Protein AF-M9R2B6-F1 (afdb_monomer_lite)

Organism: NCBI:txid391626

Foldseek 3Di:
DDPPDQDPVNVQFALDDPQFQWKWFAFPPPRDIDIGGCVNDDDPDTPVNCQQPDADPPPRGGRTDMATPPHPPPPD

Sequence (76 aa):
MGRRYASPADLDTRLFHDETTHITATCCSCKRVVVVTPDKLPIDIDRHDFERRSVCKSCGAKWPQIVRYPAPKSWW

Secondary structure (DSSP, 8-state):
----PPPHHHHHHBSS-TT--EEEEE-TTT--EEEE-GGGS-TT-BHHHHHHH-B-TTT--B--EEEEESPP----

Radius of gyration: 13.81 Å; chains: 1; bo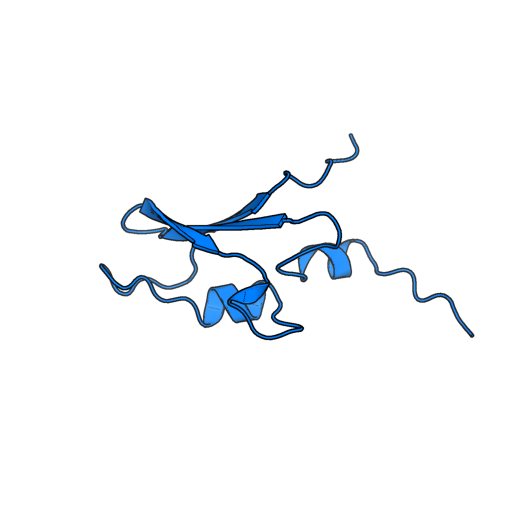unding box: 27×29×47 Å

Structure (mmCIF, N/CA/C/O backbone):
data_AF-M9R2B6-F1
#
_entry.id   AF-M9R2B6-F1
#
loop_
_atom_site.group_PDB
_atom_site.id
_atom_site.type_symbol
_atom_site.label_atom_id
_atom_site.label_alt_id
_atom_site.label_comp_id
_atom_site.label_asym_id
_atom_site.label_entity_id
_atom_site.label_seq_id
_atom_site.pdbx_PDB_ins_code
_atom_site.Cartn_x
_atom_site.Cartn_y
_atom_site.Cartn_z
_atom_site.occupancy
_atom_site.B_iso_or_equiv
_atom_site.auth_seq_id
_atom_site.auth_comp_id
_atom_site.auth_asym_id
_atom_site.auth_atom_id
_atom_site.pdbx_PDB_model_num
ATOM 1 N N . MET A 1 1 ? 5.715 -1.980 -35.142 1.00 42.53 1 MET A N 1
ATOM 2 C CA . MET A 1 1 ? 5.422 -2.371 -33.745 1.00 42.53 1 MET A CA 1
ATOM 3 C C . MET A 1 1 ? 5.672 -1.151 -32.870 1.00 42.53 1 MET A C 1
ATOM 5 O O . MET A 1 1 ? 6.818 -0.840 -32.576 1.00 42.53 1 MET A O 1
ATOM 9 N N . GLY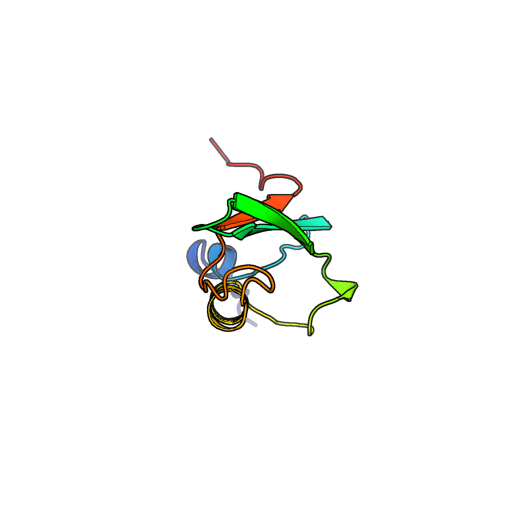 A 1 2 ? 4.628 -0.357 -32.615 1.00 44.59 2 GLY A N 1
ATOM 10 C CA . GLY A 1 2 ? 4.757 0.925 -31.919 1.00 44.59 2 GLY A CA 1
ATOM 11 C C . GLY A 1 2 ? 5.164 0.708 -30.467 1.00 44.59 2 GLY A C 1
ATOM 12 O O . GLY A 1 2 ? 4.466 0.003 -29.740 1.00 44.59 2 GLY A O 1
ATOM 13 N N . ARG A 1 3 ? 6.288 1.299 -30.050 1.00 50.44 3 ARG A N 1
ATOM 14 C CA . ARG A 1 3 ? 6.625 1.421 -28.631 1.00 50.44 3 ARG A CA 1
ATOM 15 C C . ARG A 1 3 ? 5.523 2.260 -27.988 1.00 50.44 3 ARG A C 1
ATOM 17 O O . ARG A 1 3 ? 5.468 3.467 -28.194 1.00 50.44 3 ARG A O 1
ATOM 24 N N . ARG A 1 4 ? 4.596 1.603 -27.288 1.00 54.84 4 ARG A N 1
ATOM 25 C CA . ARG A 1 4 ? 3.634 2.271 -26.412 1.00 54.84 4 ARG A CA 1
ATOM 26 C C . ARG A 1 4 ? 4.445 2.821 -25.248 1.00 54.84 4 ARG A C 1
ATOM 28 O O . ARG A 1 4 ? 4.791 2.080 -24.335 1.00 54.84 4 ARG A O 1
ATOM 35 N N . TYR A 1 5 ? 4.836 4.085 -25.334 1.00 50.25 5 TYR A N 1
ATOM 36 C CA . TYR A 1 5 ? 5.320 4.801 -24.165 1.00 50.25 5 TYR A CA 1
ATOM 37 C C . TYR A 1 5 ? 4.147 4.842 -23.182 1.00 50.25 5 TYR A C 1
ATOM 39 O O . TYR A 1 5 ? 3.090 5.365 -23.529 1.00 50.25 5 TYR A O 1
ATOM 47 N N . ALA A 1 6 ? 4.295 4.205 -22.018 1.00 52.25 6 ALA A N 1
ATOM 48 C CA . ALA A 1 6 ? 3.341 4.364 -20.928 1.00 52.25 6 ALA A CA 1
ATOM 49 C C . ALA A 1 6 ? 3.298 5.857 -20.590 1.00 52.25 6 ALA A C 1
ATOM 51 O O . ALA A 1 6 ? 4.342 6.466 -20.340 1.00 52.25 6 ALA A O 1
ATOM 52 N N . SER A 1 7 ? 2.119 6.466 -20.667 1.00 57.06 7 SER A N 1
ATOM 53 C CA . SER A 1 7 ? 1.960 7.875 -20.330 1.00 57.06 7 SER A CA 1
ATOM 54 C C . SER A 1 7 ? 2.258 8.048 -18.833 1.00 57.06 7 SER A C 1
ATOM 56 O O . SER A 1 7 ? 2.050 7.116 -18.056 1.00 57.06 7 SER A O 1
ATOM 58 N N . PRO A 1 8 ? 2.683 9.229 -18.363 1.00 55.81 8 PRO A N 1
ATOM 59 C CA . PRO A 1 8 ? 2.884 9.485 -16.931 1.00 55.81 8 PRO A CA 1
ATOM 60 C C . PRO A 1 8 ? 1.658 9.136 -16.062 1.00 55.81 8 PRO A C 1
ATOM 62 O O . PRO A 1 8 ? 1.803 8.716 -14.917 1.00 55.81 8 PRO A O 1
ATOM 65 N N . ALA A 1 9 ? 0.450 9.240 -16.627 1.00 55.47 9 ALA A N 1
ATOM 66 C CA . ALA A 1 9 ? -0.803 8.822 -15.994 1.00 55.47 9 ALA A CA 1
ATOM 67 C C . ALA A 1 9 ? -0.959 7.291 -15.860 1.00 55.47 9 ALA A C 1
ATOM 69 O O . ALA A 1 9 ? -1.543 6.819 -14.885 1.00 55.47 9 ALA A O 1
ATOM 70 N N . ASP A 1 10 ? -0.406 6.517 -16.800 1.00 54.28 10 ASP A N 1
ATOM 71 C CA . ASP A 1 10 ? -0.384 5.047 -16.754 1.00 54.28 10 ASP A CA 1
ATOM 72 C C . ASP A 1 10 ? 0.604 4.535 -15.691 1.00 54.28 10 ASP A C 1
ATOM 74 O O . ASP A 1 10 ? 0.459 3.431 -15.163 1.00 54.28 10 ASP A O 1
ATOM 78 N N . LEU A 1 11 ? 1.613 5.344 -15.339 1.00 56.12 11 LEU A N 1
ATOM 79 C CA . LEU A 1 11 ? 2.503 5.027 -14.229 1.00 56.12 11 LEU A CA 1
ATOM 80 C C . LEU A 1 11 ? 1.791 5.224 -12.881 1.00 56.12 11 LEU A C 1
ATOM 82 O O . LEU A 1 11 ? 1.925 4.382 -11.998 1.00 56.12 11 LEU A O 1
ATOM 86 N N . ASP A 1 12 ? 0.978 6.265 -12.693 1.00 62.72 12 ASP A N 1
ATOM 87 C CA . ASP A 1 12 ? 0.339 6.478 -11.383 1.00 62.72 12 ASP A CA 1
ATOM 88 C C . ASP A 1 12 ? -0.744 5.437 -11.035 1.00 62.72 12 ASP A C 1
ATOM 90 O O . ASP A 1 12 ? -1.034 5.205 -9.858 1.00 62.72 12 ASP A O 1
ATOM 94 N N . THR A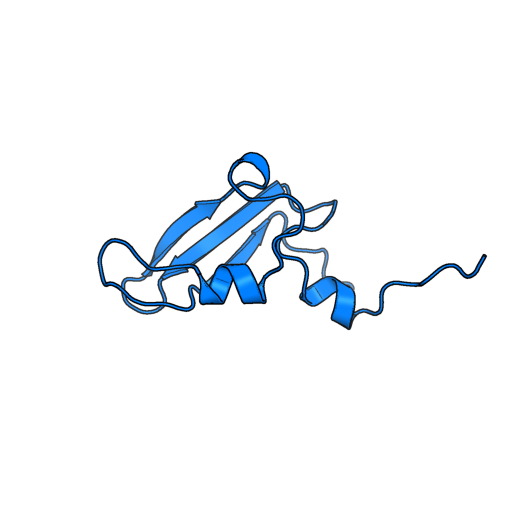 1 13 ? -1.297 4.745 -12.033 1.00 71.00 13 THR A N 1
ATOM 95 C CA . THR A 1 13 ? -2.342 3.729 -11.833 1.00 71.00 13 THR A CA 1
ATOM 96 C C . THR A 1 13 ? -1.805 2.412 -11.274 1.00 71.00 13 THR A C 1
ATOM 98 O O . THR A 1 13 ? -2.530 1.705 -10.576 1.00 71.00 13 THR A O 1
ATOM 101 N N . ARG A 1 14 ? -0.532 2.070 -11.502 1.00 77.25 14 ARG A N 1
ATOM 102 C CA . ARG A 1 14 ? 0.047 0.806 -11.015 1.00 77.25 14 ARG A CA 1
ATOM 103 C C . ARG A 1 14 ? 0.257 0.828 -9.501 1.00 77.25 14 ARG A C 1
ATOM 105 O O . ARG A 1 14 ? 0.784 1.795 -8.947 1.00 77.25 14 ARG A O 1
ATOM 112 N N . LEU A 1 15 ? -0.137 -0.244 -8.810 1.00 82.06 15 LEU A N 1
ATOM 113 C CA . LEU A 1 15 ? 0.087 -0.352 -7.365 1.00 82.06 15 LEU A CA 1
ATOM 114 C C . LEU A 1 15 ? 1.576 -0.546 -7.043 1.00 82.06 15 LEU A C 1
ATOM 116 O O . LEU A 1 15 ? 2.104 0.144 -6.171 1.00 82.06 15 LEU A O 1
ATOM 120 N N . PHE A 1 16 ? 2.243 -1.418 -7.803 1.00 82.25 16 PHE A N 1
ATOM 121 C CA . PHE A 1 16 ? 3.686 -1.657 -7.752 1.00 82.25 16 PHE A CA 1
ATOM 122 C C . PHE A 1 16 ? 4.324 -1.294 -9.097 1.00 82.25 16 PHE A C 1
ATOM 124 O O . PHE A 1 16 ? 3.837 -1.713 -10.148 1.00 82.25 16 PHE A O 1
ATOM 131 N N . HIS A 1 17 ? 5.411 -0.522 -9.059 1.00 74.75 17 HIS A N 1
ATOM 132 C CA . HIS A 1 17 ? 6.323 -0.323 -10.193 1.00 74.75 17 HIS A CA 1
ATOM 133 C C . HIS A 1 17 ? 7.477 -1.316 -10.159 1.00 74.75 17 HIS A C 1
ATOM 135 O O . HIS A 1 17 ? 7.730 -1.908 -9.114 1.00 74.75 17 HIS A O 1
ATOM 141 N N . ASP A 1 18 ? 8.221 -1.426 -11.262 1.00 71.69 18 ASP A N 1
ATOM 142 C CA . ASP A 1 18 ? 9.440 -2.245 -11.365 1.00 71.69 18 ASP A CA 1
ATOM 143 C C . ASP A 1 18 ? 10.455 -1.968 -10.239 1.00 71.69 18 ASP A C 1
ATOM 145 O O . ASP A 1 18 ? 11.149 -2.874 -9.789 1.00 71.69 18 ASP A O 1
ATOM 149 N N . GLU A 1 19 ? 10.517 -0.730 -9.737 1.00 76.06 19 GLU A N 1
ATOM 150 C CA . GLU A 1 19 ? 11.383 -0.355 -8.612 1.00 76.06 19 GLU A CA 1
ATOM 151 C C . GLU A 1 19 ? 10.702 -0.440 -7.236 1.00 76.06 19 GLU A C 1
ATOM 153 O O . GLU A 1 19 ? 11.376 -0.315 -6.218 1.00 76.06 19 GLU A O 1
ATOM 158 N N . THR A 1 20 ? 9.380 -0.647 -7.168 1.00 78.25 20 THR A N 1
ATOM 159 C CA . THR A 1 20 ? 8.633 -0.715 -5.901 1.00 78.25 20 THR A CA 1
ATOM 160 C C . THR A 1 20 ? 8.745 -2.105 -5.285 1.00 78.25 20 THR A C 1
ATOM 162 O O . THR A 1 20 ? 8.160 -3.071 -5.761 1.00 78.25 20 THR A O 1
ATOM 165 N N . THR A 1 21 ? 9.438 -2.188 -4.155 1.00 85.75 21 THR A N 1
ATOM 166 C CA . THR A 1 21 ? 9.599 -3.426 -3.377 1.00 85.75 21 THR A CA 1
ATOM 167 C C . THR A 1 21 ? 8.371 -3.752 -2.531 1.00 85.75 21 THR A C 1
ATOM 169 O O . THR A 1 21 ? 7.987 -4.909 -2.388 1.00 85.75 21 THR A O 1
ATOM 172 N N . HIS A 1 22 ? 7.748 -2.731 -1.947 1.00 89.25 22 HIS A N 1
ATOM 173 C CA . HIS A 1 22 ? 6.578 -2.875 -1.096 1.00 89.25 22 HIS A CA 1
ATOM 174 C C . HIS A 1 22 ? 5.799 -1.565 -1.041 1.00 89.25 22 HIS A C 1
ATOM 176 O O . HIS A 1 22 ? 6.303 -0.493 -1.378 1.00 89.25 22 HIS A O 1
ATOM 182 N N . ILE A 1 23 ? 4.560 -1.651 -0.580 1.00 90.62 23 ILE A N 1
ATOM 183 C CA . ILE A 1 23 ? 3.738 -0.492 -0.254 1.00 90.62 23 ILE A CA 1
ATOM 184 C C . ILE A 1 23 ? 3.376 -0.524 1.226 1.00 90.62 23 ILE A C 1
ATOM 186 O O . ILE A 1 23 ? 3.322 -1.588 1.851 1.00 90.62 23 ILE A O 1
ATOM 190 N N . THR A 1 24 ? 3.057 0.636 1.781 1.00 92.44 24 THR A N 1
ATOM 191 C CA . THR A 1 24 ? 2.340 0.729 3.047 1.00 92.44 24 THR A CA 1
ATOM 192 C C . THR A 1 24 ? 0.924 1.222 2.797 1.00 92.44 24 THR A C 1
ATOM 194 O O . THR A 1 24 ? 0.697 2.182 2.064 1.00 92.44 24 THR A O 1
ATOM 197 N N . ALA A 1 25 ? -0.042 0.540 3.403 1.00 91.56 25 ALA A N 1
ATOM 198 C CA . ALA A 1 25 ? -1.444 0.918 3.408 1.00 91.56 25 ALA A CA 1
ATOM 199 C C . ALA A 1 25 ? -1.808 1.417 4.808 1.00 91.56 25 ALA A C 1
ATOM 201 O O . ALA A 1 25 ? -1.831 0.649 5.773 1.00 91.56 25 ALA A O 1
ATOM 202 N N . THR A 1 26 ? -2.086 2.711 4.920 1.00 93.31 26 THR A N 1
ATOM 203 C CA . THR A 1 26 ? -2.449 3.370 6.174 1.00 93.31 26 THR A CA 1
ATOM 204 C C . THR A 1 26 ? -3.945 3.621 6.213 1.00 93.31 26 THR A C 1
ATOM 206 O O . THR A 1 26 ? -4.508 4.277 5.341 1.00 93.31 26 THR A O 1
ATOM 209 N N . CYS A 1 27 ? -4.625 3.126 7.241 1.00 94.00 27 CYS A N 1
ATOM 210 C CA . CYS A 1 27 ? -6.041 3.402 7.418 1.00 94.00 27 CYS A CA 1
ATOM 211 C C . CYS A 1 27 ? -6.275 4.894 7.694 1.00 94.00 27 CYS A C 1
ATOM 213 O O . CYS A 1 27 ? -5.737 5.447 8.652 1.00 94.00 27 CYS A O 1
ATOM 215 N N . CYS A 1 28 ? -7.148 5.530 6.915 1.00 89.44 28 CYS A N 1
ATOM 216 C CA . CYS A 1 28 ? -7.454 6.951 7.074 1.00 89.44 28 CYS A CA 1
ATOM 217 C C . CYS A 1 28 ? -8.129 7.284 8.415 1.00 89.44 28 CYS A C 1
ATOM 219 O O . CYS A 1 28 ? -7.897 8.372 8.943 1.00 89.44 28 CYS A O 1
ATOM 221 N N . SER A 1 29 ? -8.899 6.344 8.977 1.00 91.19 29 SER A N 1
ATOM 222 C CA . SER A 1 29 ? -9.639 6.517 10.233 1.00 91.19 29 SER A CA 1
ATOM 223 C C . SER A 1 29 ? -8.787 6.167 11.457 1.00 91.19 29 SER A C 1
ATOM 225 O O . SER A 1 29 ? -8.462 7.043 12.250 1.00 91.19 29 SER A O 1
ATOM 227 N N . CYS A 1 30 ? -8.343 4.912 11.591 1.00 92.94 30 CYS A N 1
ATOM 228 C CA . CYS A 1 30 ? -7.631 4.456 12.790 1.00 92.94 30 CYS A CA 1
ATOM 229 C C . CYS A 1 30 ? -6.097 4.546 12.695 1.00 92.94 30 CYS A C 1
ATOM 231 O O . CYS A 1 30 ? -5.407 4.029 13.570 1.00 92.94 30 CYS A O 1
ATOM 233 N N . LYS A 1 31 ? -5.557 5.112 11.605 1.00 92.06 31 LYS A N 1
ATOM 234 C CA . LYS A 1 31 ? -4.115 5.314 11.345 1.00 92.06 31 LYS A CA 1
ATOM 235 C C . LYS A 1 31 ? -3.235 4.061 11.431 1.00 92.06 31 LYS A C 1
ATOM 237 O O . LYS A 1 31 ? -2.014 4.159 11.468 1.00 92.06 31 LYS A O 1
ATOM 242 N N . ARG A 1 32 ? -3.830 2.865 11.411 1.00 90.69 32 ARG A N 1
ATOM 243 C CA . ARG A 1 32 ? -3.074 1.609 11.389 1.00 90.69 32 ARG A CA 1
ATOM 244 C C . ARG A 1 32 ? -2.393 1.439 10.037 1.00 90.69 32 ARG A C 1
ATOM 246 O O . ARG A 1 32 ? -3.051 1.582 9.009 1.00 90.69 32 ARG A O 1
ATOM 253 N N . VAL A 1 33 ? -1.120 1.065 10.070 1.00 92.00 33 VAL A N 1
ATOM 254 C CA . VAL A 1 33 ? -0.289 0.830 8.889 1.00 92.00 33 VAL A CA 1
ATOM 255 C C . VAL A 1 33 ? -0.118 -0.670 8.670 1.00 92.00 33 VAL A C 1
ATOM 257 O O . VAL A 1 33 ? 0.079 -1.422 9.625 1.00 92.00 33 VAL A O 1
ATOM 260 N N . VAL A 1 34 ? -0.200 -1.103 7.417 1.00 91.06 34 VAL A N 1
ATOM 261 C CA . VAL A 1 34 ? 0.091 -2.476 6.993 1.00 91.06 34 VAL A CA 1
ATOM 262 C C . VAL A 1 34 ? 1.083 -2.427 5.842 1.00 91.06 34 VAL A C 1
ATOM 264 O O . VAL A 1 34 ? 0.902 -1.649 4.909 1.00 91.06 34 VAL A O 1
ATOM 267 N N . VAL A 1 35 ? 2.119 -3.260 5.907 1.00 92.00 35 VAL A N 1
ATOM 268 C CA . VAL A 1 35 ? 3.072 -3.443 4.807 1.00 92.00 35 VAL A CA 1
ATOM 269 C C . VAL A 1 35 ? 2.536 -4.523 3.878 1.00 92.00 35 VAL A C 1
ATOM 271 O O . VAL A 1 35 ? 2.147 -5.598 4.336 1.00 92.00 35 VAL A O 1
ATOM 274 N N . VAL A 1 36 ? 2.508 -4.236 2.581 1.00 89.88 36 VAL A N 1
ATOM 275 C CA . VAL A 1 36 ? 2.038 -5.165 1.555 1.00 89.88 36 VAL A CA 1
ATOM 276 C C . VAL A 1 36 ? 3.116 -5.311 0.490 1.00 89.88 36 VAL A C 1
ATOM 278 O O . VAL A 1 36 ? 3.616 -4.323 -0.045 1.00 89.88 36 VAL A O 1
ATOM 281 N N . THR A 1 37 ? 3.481 -6.555 0.202 1.00 89.38 37 THR A N 1
ATOM 282 C CA . THR A 1 37 ? 4.438 -6.916 -0.847 1.00 89.38 37 THR A CA 1
ATOM 283 C C . THR A 1 37 ? 3.689 -7.446 -2.071 1.00 89.38 37 THR A C 1
ATOM 285 O O . THR A 1 37 ? 2.567 -7.952 -1.923 1.00 89.38 37 THR A O 1
ATOM 288 N N . PRO A 1 38 ? 4.272 -7.340 -3.276 1.00 84.56 38 PRO A N 1
ATOM 289 C CA . PRO A 1 38 ? 3.624 -7.800 -4.504 1.00 84.56 38 PRO A CA 1
ATOM 290 C C . PRO A 1 38 ? 3.281 -9.298 -4.470 1.00 84.56 38 PRO A C 1
ATOM 292 O O . PRO A 1 38 ? 2.250 -9.693 -5.000 1.00 84.56 38 PRO A O 1
ATOM 295 N N . ASP A 1 39 ? 4.051 -10.125 -3.757 1.00 84.88 39 ASP A N 1
ATOM 296 C CA . ASP A 1 39 ? 3.833 -11.578 -3.630 1.00 84.88 39 ASP A CA 1
ATOM 297 C C . ASP A 1 39 ? 2.506 -11.948 -2.948 1.00 84.88 39 ASP A C 1
ATOM 299 O O . ASP A 1 39 ? 2.042 -13.087 -3.019 1.00 84.88 39 ASP A O 1
ATOM 303 N N . LYS A 1 40 ? 1.914 -11.005 -2.207 1.00 84.25 40 LYS A N 1
ATOM 304 C CA . LYS A 1 40 ? 0.653 -11.193 -1.476 1.00 84.25 40 LYS A CA 1
ATOM 305 C C . LYS A 1 40 ? -0.566 -10.739 -2.266 1.00 84.25 40 LYS A C 1
ATOM 307 O O . LYS A 1 40 ? -1.681 -10.831 -1.750 1.00 84.25 40 LYS A O 1
ATOM 312 N N . LEU A 1 41 ? -0.369 -10.232 -3.476 1.00 84.25 41 LEU A N 1
ATOM 313 C CA . LE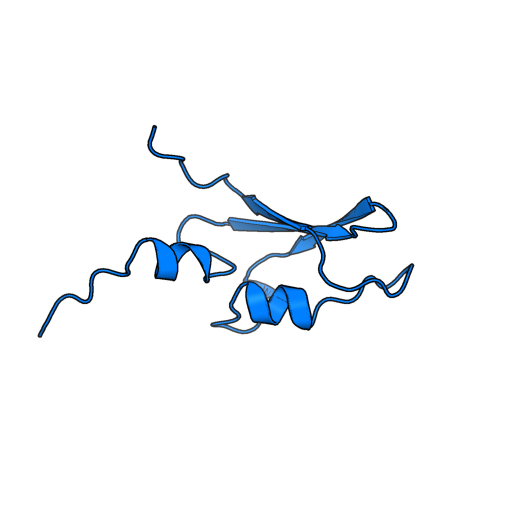U A 1 41 ? -1.415 -9.645 -4.291 1.00 84.25 41 LEU A CA 1
ATOM 314 C C . LEU A 1 41 ? -1.485 -10.308 -5.668 1.00 84.25 41 LEU A C 1
ATOM 316 O O . LEU A 1 41 ? -0.504 -10.887 -6.131 1.00 84.25 41 LEU A O 1
ATOM 320 N N . PRO A 1 42 ? -2.659 -10.272 -6.321 1.00 82.06 42 PRO A N 1
ATOM 321 C CA . PRO A 1 42 ? -2.771 -10.779 -7.674 1.00 82.06 42 PRO A CA 1
ATOM 322 C C . PRO A 1 42 ? -1.884 -9.965 -8.620 1.00 82.06 42 PRO A C 1
ATOM 324 O O . PRO A 1 42 ? -1.794 -8.739 -8.509 1.00 82.06 42 PRO A O 1
ATOM 327 N N . ILE A 1 43 ? -1.251 -10.677 -9.553 1.00 71.25 43 ILE A N 1
ATOM 328 C CA . ILE A 1 43 ? -0.526 -10.089 -10.680 1.00 71.25 43 ILE A CA 1
ATOM 329 C C . ILE A 1 43 ? -1.519 -9.184 -11.426 1.00 71.25 43 ILE A C 1
ATOM 331 O O . ILE A 1 43 ? -2.647 -9.596 -11.682 1.00 71.25 43 ILE A O 1
ATOM 335 N N . ASP A 1 44 ? -1.116 -7.940 -11.687 1.00 74.50 44 ASP A N 1
ATOM 336 C CA . ASP A 1 44 ? -1.910 -6.872 -12.323 1.00 74.50 44 ASP A CA 1
ATOM 337 C C . ASP A 1 44 ? -2.960 -6.146 -11.465 1.00 74.50 44 ASP A C 1
ATOM 339 O O . ASP A 1 44 ? -3.785 -5.414 -12.013 1.00 74.50 44 ASP A O 1
ATOM 343 N N . ILE A 1 45 ? -2.931 -6.247 -10.130 1.00 83.75 45 ILE A N 1
ATOM 344 C CA . ILE A 1 45 ? -3.753 -5.332 -9.324 1.00 83.75 45 ILE A CA 1
ATOM 345 C C . ILE A 1 45 ? -3.270 -3.882 -9.476 1.00 83.75 45 ILE A C 1
ATOM 347 O O . ILE A 1 45 ? -2.116 -3.542 -9.190 1.00 83.75 45 ILE A O 1
ATOM 351 N N . ASP A 1 46 ? -4.168 -3.007 -9.913 1.00 87.38 46 ASP A N 1
ATOM 352 C CA . ASP A 1 46 ? -3.914 -1.576 -9.942 1.00 87.38 46 ASP A CA 1
ATOM 353 C C . ASP A 1 46 ? -4.209 -0.933 -8.580 1.00 87.38 46 ASP A C 1
ATOM 355 O O . ASP A 1 46 ? -4.813 -1.519 -7.671 1.00 87.38 46 ASP A O 1
ATOM 359 N N . ARG A 1 47 ? -3.730 0.299 -8.416 1.00 85.25 47 ARG A N 1
ATOM 360 C CA . ARG A 1 47 ? -3.876 1.044 -7.172 1.00 85.25 47 ARG A CA 1
ATOM 361 C C . ARG A 1 47 ? -5.338 1.279 -6.820 1.00 85.25 47 ARG A C 1
ATOM 363 O O . ARG A 1 47 ? -5.715 1.079 -5.667 1.00 85.25 47 ARG A O 1
ATOM 370 N N . HIS A 1 48 ? -6.137 1.692 -7.794 1.00 84.81 48 HIS A N 1
ATOM 371 C CA . HIS A 1 48 ? -7.526 2.048 -7.576 1.00 84.81 48 HIS A CA 1
ATOM 372 C C . HIS A 1 48 ? -8.346 0.824 -7.154 1.00 84.81 48 HIS A C 1
ATOM 374 O O . HIS A 1 48 ? -9.117 0.902 -6.193 1.00 84.81 48 HIS A O 1
ATOM 380 N N . ASP A 1 49 ? -8.145 -0.328 -7.796 1.00 87.75 49 ASP A N 1
ATOM 381 C CA . ASP A 1 49 ? -8.793 -1.579 -7.398 1.00 87.75 49 ASP A CA 1
ATOM 382 C C . ASP A 1 49 ? -8.354 -2.049 -6.007 1.00 87.75 49 ASP A C 1
ATOM 384 O O . ASP A 1 49 ? -9.190 -2.483 -5.205 1.00 87.75 49 ASP A O 1
ATOM 388 N N . PHE A 1 50 ? -7.070 -1.911 -5.663 1.00 89.06 50 PHE A N 1
ATOM 389 C CA . PHE A 1 50 ? -6.599 -2.209 -4.312 1.00 89.06 50 PHE A CA 1
ATOM 390 C C . PHE A 1 50 ? -7.220 -1.277 -3.263 1.00 89.06 50 PHE A C 1
ATOM 392 O O . PHE A 1 50 ? -7.699 -1.765 -2.236 1.00 89.06 50 PHE A O 1
ATOM 399 N N . GLU A 1 51 ? -7.268 0.037 -3.501 1.00 88.62 51 GLU A N 1
ATOM 400 C CA . GLU A 1 51 ? -7.887 1.008 -2.585 1.00 88.62 51 GLU A CA 1
ATOM 401 C C . GLU A 1 51 ? -9.378 0.708 -2.376 1.00 88.62 51 GLU A C 1
ATOM 403 O O . GLU A 1 51 ? -9.871 0.744 -1.243 1.00 88.62 51 GLU A O 1
ATOM 408 N N . ARG A 1 52 ? -10.081 0.345 -3.457 1.00 88.62 52 ARG A N 1
ATOM 409 C CA . ARG A 1 52 ? -11.513 0.027 -3.451 1.00 88.62 52 ARG A CA 1
ATOM 410 C C . ARG A 1 52 ? -11.821 -1.282 -2.710 1.00 88.62 52 ARG A C 1
ATOM 412 O O . ARG A 1 52 ? -12.844 -1.375 -2.026 1.00 88.62 52 ARG A O 1
ATOM 419 N N . ARG A 1 53 ? -10.952 -2.292 -2.839 1.00 88.62 53 ARG A N 1
ATOM 420 C CA . ARG A 1 53 ? -11.082 -3.613 -2.188 1.00 88.62 53 ARG A CA 1
ATOM 421 C C . ARG A 1 53 ? -10.577 -3.636 -0.747 1.00 88.62 53 ARG A C 1
ATOM 423 O O . ARG A 1 53 ? -10.997 -4.490 0.033 1.00 88.62 53 ARG A O 1
ATOM 430 N N . SER A 1 54 ? -9.684 -2.722 -0.385 1.00 89.56 54 SER A N 1
ATOM 431 C CA . SER A 1 54 ? -9.076 -2.682 0.941 1.00 89.56 54 SER A CA 1
ATOM 432 C C . SER A 1 54 ? -10.059 -2.223 2.012 1.00 89.56 54 SER A C 1
ATOM 434 O O . SER A 1 54 ? -10.647 -1.144 1.933 1.00 89.56 54 SER A O 1
ATOM 436 N N . VAL A 1 55 ? -10.185 -3.032 3.065 1.00 91.69 55 VAL A N 1
ATOM 437 C CA . VAL A 1 55 ? -10.994 -2.731 4.249 1.00 91.69 55 VAL A CA 1
ATOM 438 C C . VAL A 1 55 ? -10.131 -2.892 5.493 1.00 91.69 55 VAL A C 1
ATOM 440 O O . VAL A 1 55 ? -9.494 -3.927 5.703 1.00 91.69 55 VAL A O 1
ATOM 443 N N . CYS A 1 56 ? -10.110 -1.874 6.350 1.00 92.38 56 CYS A N 1
ATOM 444 C CA . CYS A 1 56 ? -9.422 -1.966 7.626 1.00 92.38 56 CYS A CA 1
ATOM 445 C C . CYS A 1 56 ? -10.120 -2.988 8.531 1.00 92.38 56 CYS A C 1
ATOM 447 O O . CYS A 1 56 ? -11.262 -2.784 8.932 1.00 92.38 56 CYS A O 1
ATOM 449 N N . LYS A 1 57 ? -9.407 -4.043 8.941 1.00 89.50 57 LYS A N 1
ATOM 450 C CA . LYS A 1 57 ? -9.961 -5.076 9.835 1.00 89.50 57 LYS A CA 1
ATOM 451 C C . LYS A 1 57 ? -10.397 -4.564 11.210 1.00 89.50 57 LYS A C 1
ATOM 453 O O . LYS A 1 57 ? -11.212 -5.213 11.847 1.00 89.50 57 LYS A O 1
ATOM 458 N N . SER A 1 58 ? -9.851 -3.442 11.686 1.00 90.00 58 SER A N 1
ATOM 459 C CA . SER A 1 58 ? -10.210 -2.915 13.010 1.00 90.00 58 SER A CA 1
ATOM 460 C C . SER A 1 58 ? -11.396 -1.964 13.004 1.00 90.00 58 SER A C 1
ATOM 462 O O . SER A 1 58 ? -12.198 -2.031 13.923 1.00 90.00 58 SER A O 1
ATOM 464 N N . CYS A 1 59 ? -11.500 -1.069 12.020 1.00 91.88 59 CYS A N 1
ATOM 465 C CA . CYS A 1 59 ? -12.546 -0.038 12.006 1.00 91.88 59 CYS A CA 1
ATOM 466 C C . CYS A 1 59 ? -13.505 -0.133 10.812 1.00 91.88 59 CYS A C 1
ATOM 468 O O . CYS A 1 59 ? -14.431 0.661 10.716 1.00 91.88 59 CYS A O 1
ATOM 470 N N . GLY A 1 60 ? -13.282 -1.057 9.873 1.00 90.25 60 GLY A N 1
ATOM 471 C CA . GLY A 1 60 ? -14.117 -1.219 8.679 1.00 90.25 60 GLY A CA 1
ATOM 472 C C . GLY A 1 60 ? -13.956 -0.121 7.621 1.00 90.25 60 GLY A C 1
ATOM 473 O O . GLY A 1 60 ? -14.613 -0.179 6.583 1.00 90.25 60 GLY A O 1
ATOM 474 N N . ALA A 1 61 ? -13.085 0.870 7.842 1.00 90.38 61 ALA A N 1
ATOM 475 C CA . ALA A 1 61 ? -12.863 1.951 6.886 1.00 90.38 61 ALA A CA 1
ATOM 476 C C . ALA A 1 61 ? -12.245 1.439 5.57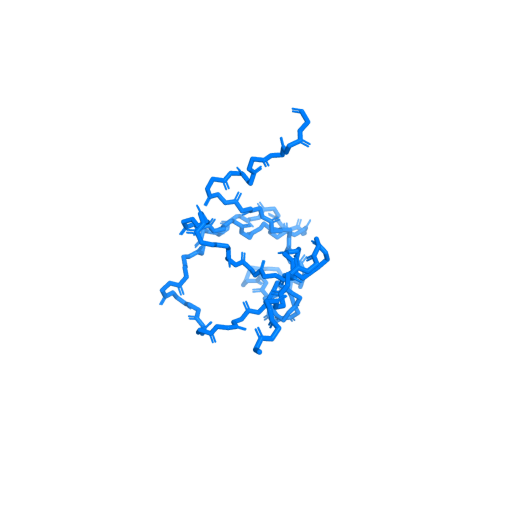3 1.00 90.38 61 ALA A C 1
ATOM 478 O O . ALA A 1 61 ? -11.372 0.564 5.581 1.00 90.38 61 ALA A O 1
ATOM 479 N N . LYS A 1 62 ? -12.690 2.028 4.461 1.00 90.62 62 LYS A N 1
ATOM 480 C CA . LYS A 1 62 ? -12.183 1.797 3.100 1.00 90.62 62 LYS A CA 1
ATOM 481 C C . LYS A 1 62 ? -11.200 2.895 2.697 1.00 90.62 62 LYS A C 1
ATOM 483 O O . LYS A 1 62 ? -11.031 3.855 3.450 1.00 90.62 62 LYS A O 1
ATOM 488 N N . TRP A 1 63 ? -10.601 2.766 1.513 1.00 87.50 63 TRP A N 1
ATOM 489 C CA . TRP A 1 63 ? -9.715 3.779 0.928 1.00 87.50 63 TRP A CA 1
ATOM 490 C C . TRP A 1 63 ? -8.520 4.109 1.835 1.00 87.50 63 TRP A C 1
ATOM 492 O O . TRP A 1 63 ? -8.417 5.225 2.353 1.00 87.50 63 TRP A O 1
ATOM 502 N N . PRO A 1 64 ? -7.635 3.131 2.106 1.00 90.69 64 PRO A N 1
ATOM 503 C CA . PRO A 1 64 ? -6.407 3.413 2.832 1.00 90.69 64 PRO A CA 1
ATOM 504 C C . PRO A 1 64 ? -5.511 4.357 2.021 1.00 90.69 64 PRO A C 1
ATOM 506 O O . PRO A 1 64 ? -5.489 4.312 0.795 1.00 90.69 64 PRO A O 1
ATOM 509 N N . GLN A 1 65 ? -4.723 5.169 2.715 1.00 89.56 65 GLN A N 1
ATOM 510 C CA . GLN A 1 65 ? -3.652 5.942 2.107 1.00 89.56 65 GLN A CA 1
ATOM 511 C C . GLN A 1 65 ? -2.497 5.007 1.744 1.00 89.56 65 GLN A C 1
ATOM 513 O O . GLN A 1 65 ? -1.996 4.282 2.606 1.00 89.56 65 GLN A O 1
ATOM 518 N N . ILE A 1 66 ? -2.066 5.047 0.487 1.00 88.56 66 ILE A N 1
ATOM 519 C CA . ILE A 1 66 ? -1.007 4.180 -0.029 1.00 88.56 66 ILE A CA 1
ATOM 520 C C . ILE A 1 66 ? 0.271 4.978 -0.219 1.00 88.56 66 ILE A C 1
ATOM 522 O O . ILE A 1 66 ? 0.259 6.049 -0.823 1.00 88.56 66 ILE A O 1
ATOM 526 N N . VAL A 1 67 ? 1.377 4.425 0.268 1.00 87.38 67 VAL A N 1
ATOM 527 C CA . VAL A 1 67 ? 2.724 4.946 0.030 1.00 87.38 67 VAL A CA 1
ATOM 528 C C . VAL A 1 67 ? 3.579 3.827 -0.552 1.00 87.38 67 VAL A C 1
ATOM 530 O O . VAL A 1 67 ? 3.556 2.702 -0.059 1.00 87.38 67 VAL A O 1
ATOM 533 N N . ARG A 1 68 ? 4.312 4.125 -1.625 1.00 86.38 68 ARG A N 1
ATOM 534 C CA . ARG A 1 68 ? 5.159 3.167 -2.350 1.00 86.38 68 ARG A CA 1
ATOM 535 C C . ARG A 1 68 ? 6.607 3.281 -1.872 1.00 86.38 68 ARG A C 1
ATOM 537 O O . ARG A 1 68 ? 7.071 4.394 -1.624 1.00 86.38 68 ARG A O 1
ATOM 544 N N . TYR A 1 69 ? 7.296 2.146 -1.755 1.00 85.31 69 TYR A N 1
ATOM 545 C CA . TYR A 1 69 ? 8.683 2.069 -1.299 1.00 85.31 69 TYR A CA 1
ATOM 546 C C . TYR A 1 69 ? 9.561 1.202 -2.215 1.00 85.31 69 TYR A C 1
ATOM 548 O O . TYR A 1 69 ? 9.173 0.077 -2.546 1.00 85.31 69 TYR A O 1
ATOM 556 N N . PRO A 1 70 ? 10.791 1.642 -2.538 1.00 80.69 70 PRO A N 1
ATO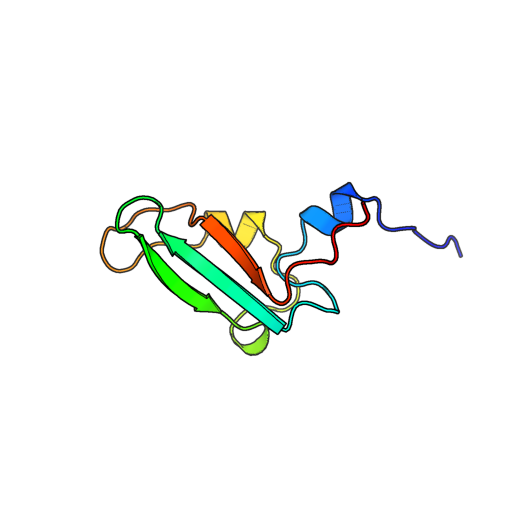M 557 C CA . PRO A 1 70 ? 11.325 2.994 -2.345 1.00 80.69 70 PRO A CA 1
ATOM 558 C C . PRO A 1 70 ? 10.405 4.062 -2.945 1.00 80.69 70 PRO A C 1
ATOM 560 O O . PRO A 1 70 ? 9.653 3.785 -3.880 1.00 80.69 70 PRO A O 1
ATOM 563 N N . ALA A 1 71 ? 10.405 5.254 -2.337 1.00 69.56 71 ALA A N 1
ATOM 564 C CA . ALA A 1 71 ? 9.643 6.368 -2.882 1.00 69.56 71 ALA A CA 1
ATOM 565 C C . ALA A 1 71 ? 10.088 6.546 -4.339 1.00 69.56 71 ALA A C 1
ATOM 567 O O . ALA A 1 71 ? 11.305 6.578 -4.568 1.00 69.56 71 ALA A O 1
ATOM 568 N N . PRO A 1 72 ? 9.152 6.597 -5.308 1.00 65.12 72 PRO A N 1
ATOM 569 C CA . PRO A 1 72 ? 9.526 6.770 -6.701 1.00 65.12 72 PRO A CA 1
ATOM 570 C C . PRO A 1 72 ? 10.424 7.995 -6.770 1.00 65.12 72 PRO A C 1
ATOM 572 O O . PRO A 1 72 ? 10.108 9.012 -6.142 1.00 65.12 72 PRO A O 1
ATOM 575 N N . LYS A 1 73 ? 11.563 7.881 -7.460 1.00 58.69 73 LYS A N 1
ATOM 576 C CA . LYS A 1 73 ? 12.444 9.029 -7.659 1.00 58.69 73 LYS A CA 1
ATOM 577 C C . LYS A 1 73 ? 11.619 10.105 -8.341 1.00 58.69 73 LYS A C 1
ATOM 579 O O . LYS A 1 73 ? 11.319 10.026 -9.528 1.00 58.69 73 LYS A O 1
ATOM 584 N N . SER A 1 74 ? 11.201 11.088 -7.564 1.00 52.09 74 SER A N 1
ATOM 585 C CA . SER A 1 74 ? 10.562 12.260 -8.101 1.00 52.09 74 SER A CA 1
ATOM 586 C C . SER A 1 74 ? 11.621 12.984 -8.916 1.00 52.09 74 SER A C 1
ATOM 588 O O . SER A 1 74 ? 12.594 13.482 -8.351 1.00 52.09 74 SER A O 1
ATOM 590 N N . TRP A 1 75 ? 11.486 12.969 -10.239 1.00 45.69 75 TRP A N 1
ATOM 591 C CA . TRP A 1 75 ? 12.317 13.799 -11.098 1.00 45.69 75 TRP A CA 1
ATOM 592 C C . TRP A 1 75 ? 11.874 15.256 -10.934 1.00 45.69 75 TRP A C 1
ATOM 594 O O . TRP A 1 75 ? 10.992 15.737 -11.643 1.00 45.69 75 TRP A O 1
ATOM 604 N N . TRP A 1 76 ? 12.492 15.917 -9.960 1.00 42.22 76 TRP A N 1
ATOM 605 C CA . TRP A 1 76 ? 12.743 17.352 -9.909 1.00 42.22 76 TRP A CA 1
ATOM 606 C C . TRP A 1 76 ? 14.218 17.569 -9.588 1.00 42.22 76 TRP A C 1
ATOM 608 O O . TRP A 1 76 ? 14.759 16.794 -8.763 1.00 42.22 76 TRP A O 1
#

pLDDT: mean 78.85, std 15.24, range [42.22, 94.0]